Protein AF-A0A7U9NH15-F1 (afdb_monomer_lite)

pLDDT: mean 87.03, std 14.09, range [39.72, 98.56]

Structure (mmCIF, N/CA/C/O backbone):
data_AF-A0A7U9NH15-F1
#
_entry.id   AF-A0A7U9NH15-F1
#
loop_
_atom_site.group_PDB
_atom_site.id
_atom_site.type_symbol
_atom_site.label_atom_id
_atom_site.label_alt_id
_atom_site.label_comp_id
_atom_site.label_asym_id
_atom_site.label_entity_id
_atom_site.label_seq_id
_atom_site.pdbx_PDB_ins_code
_atom_site.Cartn_x
_atom_site.Cartn_y
_atom_site.Cartn_z
_atom_site.occupancy
_atom_site.B_iso_or_equiv
_atom_site.auth_seq_id
_atom_site.auth_comp_id
_atom_site.auth_asym_id
_atom_site.auth_atom_id
_atom_site.pdbx_PDB_model_num
ATOM 1 N N . MET A 1 1 ? 59.921 -6.803 -26.413 1.00 39.72 1 MET A N 1
ATOM 2 C CA . MET A 1 1 ? 59.061 -5.714 -26.918 1.00 39.72 1 MET A CA 1
ATOM 3 C C . MET A 1 1 ? 57.681 -6.297 -27.132 1.00 39.72 1 MET A C 1
ATOM 5 O O . MET A 1 1 ? 57.598 -7.442 -27.558 1.00 39.72 1 MET A O 1
ATOM 9 N N . ALA A 1 2 ? 56.656 -5.586 -26.664 1.00 44.22 2 ALA A N 1
ATOM 10 C CA . ALA A 1 2 ? 55.280 -6.059 -26.570 1.00 44.22 2 ALA A CA 1
ATOM 11 C C . ALA A 1 2 ? 54.746 -6.534 -27.927 1.00 44.22 2 ALA A C 1
ATOM 13 O O . ALA A 1 2 ? 55.139 -5.996 -28.958 1.00 44.22 2 ALA A O 1
ATOM 14 N N . ALA A 1 3 ? 53.903 -7.566 -27.871 1.00 47.03 3 ALA A N 1
ATOM 15 C CA . ALA A 1 3 ? 53.292 -8.262 -28.992 1.00 47.03 3 ALA A CA 1
ATOM 16 C C . ALA A 1 3 ? 52.950 -7.326 -30.158 1.00 47.03 3 ALA A C 1
ATOM 18 O O . ALA A 1 3 ? 52.175 -6.387 -29.982 1.00 47.03 3 ALA A O 1
ATOM 19 N N . GLU A 1 4 ? 53.489 -7.627 -31.342 1.00 51.91 4 GLU A N 1
ATOM 20 C CA . GLU A 1 4 ? 52.874 -7.230 -32.606 1.00 51.91 4 GLU A CA 1
ATOM 21 C C . GLU A 1 4 ? 51.426 -7.724 -32.549 1.00 51.91 4 GLU A C 1
ATOM 23 O O . GLU A 1 4 ? 51.145 -8.918 -32.687 1.00 51.91 4 GLU A O 1
ATOM 28 N N . GLY A 1 5 ? 50.513 -6.818 -32.200 1.00 57.19 5 GLY A N 1
ATOM 29 C CA . GLY A 1 5 ? 49.090 -7.092 -32.175 1.00 57.19 5 GLY A CA 1
ATOM 30 C C . GLY A 1 5 ? 48.718 -7.553 -33.570 1.00 57.19 5 GLY A C 1
ATOM 31 O O . GLY A 1 5 ? 48.840 -6.787 -34.515 1.00 57.19 5 GLY A O 1
ATOM 32 N N . SER A 1 6 ? 48.366 -8.834 -33.688 1.00 64.25 6 SER A N 1
ATOM 33 C CA . SER A 1 6 ? 47.909 -9.494 -34.909 1.00 64.25 6 SER A CA 1
ATOM 34 C C . SER A 1 6 ? 47.223 -8.496 -35.847 1.00 64.25 6 SER A C 1
ATOM 36 O O . SER A 1 6 ? 46.244 -7.880 -35.441 1.00 64.25 6 SER A O 1
ATOM 38 N N . SER A 1 7 ? 47.707 -8.345 -37.084 1.00 69.62 7 SER A N 1
ATOM 39 C CA . SER A 1 7 ? 47.125 -7.474 -38.128 1.00 69.62 7 SER A CA 1
ATOM 40 C C . SER A 1 7 ? 45.588 -7.576 -38.234 1.00 69.62 7 SER A C 1
ATOM 42 O O . SER A 1 7 ? 44.908 -6.634 -38.639 1.00 69.62 7 SER A O 1
ATOM 44 N N . TYR A 1 8 ? 45.021 -8.713 -37.820 1.00 71.19 8 TYR A N 1
ATOM 45 C CA . TYR A 1 8 ? 43.585 -8.945 -37.708 1.00 71.19 8 TYR A CA 1
ATOM 46 C C . TYR A 1 8 ? 42.894 -8.122 -36.610 1.00 71.19 8 TYR A C 1
ATOM 48 O O . TYR A 1 8 ? 41.773 -7.668 -36.815 1.00 71.19 8 TYR A O 1
ATOM 56 N N . ILE A 1 9 ? 43.540 -7.926 -35.459 1.00 70.75 9 ILE A N 1
ATOM 57 C CA . ILE A 1 9 ? 43.046 -7.086 -34.360 1.00 70.75 9 ILE A CA 1
ATOM 58 C C . ILE A 1 9 ? 43.033 -5.619 -34.797 1.00 70.75 9 ILE A C 1
ATOM 60 O O . ILE A 1 9 ? 42.030 -4.942 -34.601 1.00 70.75 9 ILE A O 1
ATOM 64 N N . GLU A 1 10 ? 44.095 -5.144 -35.450 1.00 75.62 10 GLU A N 1
ATOM 65 C CA . GLU A 1 10 ? 44.176 -3.766 -35.955 1.00 75.62 10 GLU A CA 1
ATOM 66 C C . GLU A 1 10 ? 43.089 -3.480 -37.004 1.00 75.62 10 GLU A C 1
ATOM 68 O O . GLU A 1 10 ? 42.307 -2.544 -36.844 1.00 75.62 10 GLU A O 1
ATOM 73 N N . ARG A 1 11 ? 42.915 -4.373 -37.990 1.00 77.94 11 ARG A N 1
ATOM 74 C CA . ARG A 1 11 ? 41.817 -4.289 -38.971 1.00 77.94 11 ARG A CA 1
ATOM 75 C C . ARG A 1 11 ? 40.425 -4.340 -38.340 1.00 77.94 11 ARG A C 1
ATOM 77 O O . ARG A 1 11 ? 39.497 -3.714 -38.849 1.00 77.94 11 ARG A O 1
ATOM 84 N N . ALA A 1 12 ? 40.251 -5.090 -37.250 1.00 75.12 12 ALA A N 1
ATOM 85 C CA . ALA A 1 12 ? 38.986 -5.121 -36.523 1.00 75.12 12 ALA A CA 1
ATOM 86 C C . ALA A 1 12 ? 38.693 -3.774 -35.842 1.00 75.12 12 ALA A C 1
ATOM 88 O O . ALA A 1 12 ? 37.553 -3.312 -35.889 1.00 75.12 12 ALA A O 1
ATOM 89 N N . TYR A 1 13 ? 39.709 -3.121 -35.268 1.00 71.44 13 TYR A N 1
ATOM 90 C CA . TYR A 1 13 ? 39.580 -1.785 -34.681 1.00 71.44 13 TYR A CA 1
ATOM 91 C C . TYR A 1 13 ? 39.315 -0.702 -35.734 1.00 71.44 13 TYR A C 1
ATOM 93 O O . TYR A 1 13 ? 38.423 0.120 -35.530 1.00 71.44 13 TYR A O 1
ATOM 101 N N . GLU A 1 14 ? 40.010 -0.717 -36.874 1.00 77.12 14 GLU A N 1
ATOM 102 C CA . GLU A 1 14 ? 39.742 0.210 -37.986 1.00 77.12 14 GLU A CA 1
ATOM 103 C C . GLU A 1 14 ? 38.308 0.057 -38.496 1.00 77.12 14 GLU A C 1
ATOM 105 O O . GLU A 1 14 ? 37.576 1.039 -38.615 1.00 77.12 14 GLU A O 1
ATOM 110 N N . ARG A 1 15 ? 37.853 -1.185 -38.695 1.00 75.00 15 ARG A N 1
ATOM 111 C CA . ARG A 1 15 ? 36.492 -1.450 -39.160 1.00 75.00 15 ARG A CA 1
ATOM 112 C C . ARG A 1 15 ? 35.427 -1.039 -38.144 1.00 75.00 15 ARG A C 1
ATOM 114 O O . ARG A 1 15 ? 34.381 -0.527 -38.533 1.00 75.00 15 ARG A O 1
ATOM 121 N N . LEU A 1 16 ? 35.682 -1.242 -36.851 1.00 69.25 16 LEU A N 1
ATOM 122 C CA . LEU A 1 16 ? 34.826 -0.737 -35.774 1.00 69.25 16 LEU A CA 1
ATOM 123 C C . LEU A 1 16 ? 34.766 0.793 -35.769 1.00 69.25 16 LEU A C 1
ATOM 125 O O . LEU A 1 16 ? 33.691 1.348 -35.568 1.00 69.25 16 LEU A O 1
ATOM 129 N N . THR A 1 17 ? 35.896 1.454 -36.026 1.00 68.69 17 THR A N 1
ATOM 130 C CA . THR A 1 17 ? 36.000 2.918 -36.104 1.00 68.69 17 THR A CA 1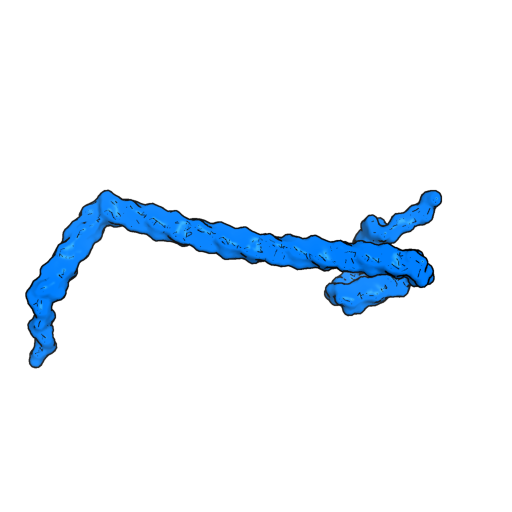
ATOM 131 C C . THR A 1 17 ? 35.245 3.469 -37.315 1.00 68.69 17 THR A C 1
ATOM 133 O O . THR A 1 17 ? 34.559 4.476 -37.199 1.00 68.69 17 THR A O 1
ATOM 136 N N . GLU A 1 18 ? 35.287 2.788 -38.463 1.00 70.75 18 GLU A N 1
ATOM 137 C CA . GLU A 1 18 ? 34.480 3.146 -39.639 1.00 70.75 18 GLU A CA 1
ATOM 138 C C . GLU A 1 18 ? 32.975 2.964 -39.393 1.00 70.75 18 GLU A C 1
ATOM 140 O O . GLU A 1 18 ? 32.177 3.821 -39.763 1.00 70.75 18 GLU A O 1
ATOM 145 N N . ILE A 1 19 ? 32.573 1.861 -38.750 1.00 66.06 19 ILE A N 1
ATOM 146 C CA . ILE A 1 19 ? 31.162 1.579 -38.440 1.00 66.06 19 ILE A CA 1
ATOM 147 C C . ILE A 1 19 ? 30.621 2.552 -37.381 1.00 66.06 19 ILE A C 1
ATOM 149 O O . ILE A 1 19 ? 29.451 2.924 -37.441 1.00 66.06 19 ILE A O 1
ATOM 153 N N . SER A 1 20 ? 31.446 2.981 -36.419 1.00 60.22 20 SER A N 1
ATOM 154 C CA . SER A 1 20 ? 31.060 3.979 -35.412 1.00 60.22 20 SER A CA 1
ATOM 155 C C . SER A 1 20 ? 31.096 5.423 -35.934 1.00 60.22 20 SER A C 1
ATOM 157 O O . SER A 1 20 ? 30.421 6.289 -35.367 1.00 60.22 20 SER A O 1
ATOM 159 N N . ALA A 1 21 ? 31.853 5.679 -37.007 1.00 64.56 21 ALA A N 1
ATOM 160 C CA . ALA A 1 21 ? 31.888 6.951 -37.728 1.00 64.56 21 ALA A CA 1
ATOM 161 C C . ALA A 1 21 ? 30.703 7.138 -38.697 1.00 64.56 21 ALA A C 1
ATOM 163 O O . ALA A 1 21 ? 30.465 8.258 -39.144 1.00 64.56 21 ALA A O 1
ATOM 164 N N . ASP A 1 22 ? 29.939 6.082 -39.002 1.00 76.00 22 ASP A N 1
ATOM 165 C CA . ASP A 1 22 ? 28.655 6.197 -39.699 1.00 76.00 22 ASP A CA 1
ATOM 166 C C . ASP A 1 22 ? 27.588 6.715 -38.720 1.00 76.00 22 ASP A C 1
ATOM 168 O O . ASP A 1 22 ? 27.000 5.967 -37.930 1.00 76.00 22 ASP A O 1
ATOM 172 N N . ASP A 1 23 ? 27.360 8.030 -38.758 1.00 77.69 23 ASP A N 1
ATOM 173 C CA . ASP A 1 23 ? 26.430 8.747 -37.882 1.00 77.69 23 ASP A CA 1
ATOM 174 C C . ASP A 1 23 ? 25.036 8.097 -37.825 1.00 77.69 23 ASP A C 1
ATOM 176 O O . ASP A 1 23 ? 24.401 8.114 -36.769 1.00 77.69 23 ASP A O 1
ATOM 180 N N . SER A 1 24 ? 24.581 7.459 -38.912 1.00 83.25 24 SER A N 1
ATOM 181 C CA . SER A 1 24 ? 23.287 6.762 -38.950 1.00 83.25 24 SER A CA 1
ATOM 182 C C . SER A 1 24 ? 23.276 5.532 -38.040 1.00 83.25 24 SER A C 1
ATOM 184 O O . SER A 1 24 ? 22.335 5.328 -37.272 1.00 83.25 24 SER A O 1
ATOM 186 N N . LYS A 1 25 ? 24.347 4.728 -38.068 1.00 81.75 25 LYS A N 1
ATOM 187 C CA . LYS A 1 25 ? 24.489 3.536 -37.219 1.00 81.75 25 LYS A CA 1
ATOM 188 C C . LYS A 1 25 ? 24.679 3.896 -35.753 1.00 81.75 25 LYS A C 1
ATOM 190 O O . LYS A 1 25 ? 24.121 3.217 -34.888 1.00 81.75 25 LYS A O 1
ATOM 195 N N . ARG A 1 26 ? 25.408 4.979 -35.466 1.00 83.69 26 ARG A N 1
ATOM 196 C CA . ARG A 1 26 ? 25.531 5.511 -34.102 1.00 83.69 26 ARG A CA 1
ATOM 197 C C . ARG A 1 26 ? 24.173 5.952 -33.556 1.00 83.69 26 ARG A C 1
ATOM 199 O O . ARG A 1 26 ? 23.816 5.557 -32.449 1.00 83.69 26 ARG A O 1
ATOM 206 N N . LEU A 1 27 ? 23.390 6.688 -34.347 1.00 88.19 27 LEU A N 1
ATOM 207 C CA . LEU A 1 27 ? 22.059 7.145 -33.943 1.00 88.19 27 LEU A CA 1
ATOM 208 C C . LEU A 1 27 ? 21.096 5.971 -33.687 1.00 88.19 27 LEU A C 1
ATOM 210 O O . LEU A 1 27 ? 20.376 5.968 -32.691 1.00 88.19 27 LEU A O 1
ATOM 214 N N . GLU A 1 28 ? 21.106 4.950 -34.554 1.00 89.00 28 GLU A N 1
ATOM 215 C CA . GLU A 1 28 ? 20.328 3.715 -34.365 1.00 89.00 28 GLU A CA 1
ATOM 216 C C . GLU A 1 28 ? 20.707 2.998 -33.060 1.00 89.00 28 GLU A C 1
ATOM 218 O O . GLU A 1 28 ? 19.832 2.556 -32.310 1.00 89.00 28 GLU A O 1
ATOM 223 N N . TYR A 1 29 ? 22.009 2.896 -32.773 1.00 88.00 29 TYR A N 1
ATOM 224 C CA . TYR A 1 29 ? 22.513 2.291 -31.543 1.00 88.00 29 TYR A CA 1
ATOM 225 C C . TYR A 1 29 ? 22.073 3.075 -30.301 1.00 88.00 29 TYR A C 1
ATOM 227 O O . TYR A 1 29 ? 21.543 2.488 -29.359 1.00 88.00 29 TYR A O 1
ATOM 235 N N . GLU A 1 30 ? 22.224 4.399 -30.307 1.00 89.81 30 GLU A N 1
ATOM 236 C CA . GLU A 1 30 ? 21.809 5.265 -29.199 1.00 89.81 30 GLU A CA 1
ATOM 237 C C . GLU A 1 30 ? 20.298 5.204 -28.954 1.00 89.81 30 GLU A C 1
ATOM 239 O O . GLU A 1 30 ? 19.860 5.088 -27.807 1.00 89.81 30 GLU A O 1
ATOM 244 N N . ALA A 1 31 ? 19.491 5.218 -30.019 1.00 94.31 31 ALA A N 1
ATOM 245 C CA . ALA A 1 31 ? 18.042 5.082 -29.922 1.00 94.31 31 ALA A CA 1
ATOM 246 C C . ALA A 1 31 ? 17.639 3.726 -29.324 1.00 94.31 31 ALA A C 1
ATOM 248 O O . ALA A 1 31 ? 16.746 3.661 -28.476 1.00 94.31 31 ALA A O 1
ATOM 249 N N . ARG A 1 32 ? 18.326 2.646 -29.717 1.00 94.38 32 ARG A N 1
ATOM 250 C CA . ARG A 1 32 ? 18.111 1.309 -29.156 1.00 94.38 32 ARG A CA 1
ATOM 251 C C . ARG A 1 32 ? 18.484 1.251 -27.678 1.00 94.38 32 ARG A C 1
ATOM 253 O O . ARG A 1 32 ? 17.689 0.764 -26.878 1.00 94.38 32 ARG A O 1
ATOM 260 N N . GLU A 1 33 ? 19.655 1.755 -27.309 1.00 94.75 33 GLU A N 1
ATOM 261 C CA . GLU A 1 33 ? 20.107 1.795 -25.915 1.00 94.75 33 GLU A CA 1
ATOM 262 C C . GLU A 1 33 ? 19.153 2.617 -25.049 1.00 94.75 33 GLU A C 1
ATOM 264 O O . GLU A 1 33 ? 18.784 2.198 -23.950 1.00 94.75 33 GLU A O 1
ATOM 269 N N . LYS A 1 34 ? 18.682 3.756 -25.565 1.00 96.44 34 LYS A N 1
ATOM 270 C CA . LYS A 1 34 ? 17.652 4.560 -24.910 1.00 96.44 34 LYS A CA 1
ATOM 271 C C . LYS A 1 34 ? 16.366 3.758 -24.713 1.00 96.44 34 LYS A C 1
ATOM 273 O O . LYS A 1 34 ? 15.843 3.736 -23.605 1.00 96.44 34 LYS A O 1
ATOM 278 N N . ALA A 1 35 ? 15.885 3.060 -25.741 1.00 96.19 35 ALA A N 1
ATOM 279 C CA . ALA A 1 35 ? 14.677 2.244 -25.640 1.00 96.19 35 ALA A CA 1
ATOM 280 C C . ALA A 1 35 ? 14.818 1.112 -24.606 1.00 96.19 35 ALA A C 1
ATOM 282 O O . ALA A 1 35 ? 13.889 0.865 -23.837 1.00 96.19 35 ALA A O 1
ATOM 283 N N . ILE A 1 36 ? 15.982 0.456 -24.538 1.00 95.94 36 ILE A N 1
ATOM 284 C CA . ILE A 1 36 ? 16.264 -0.589 -23.541 1.00 95.94 36 ILE A CA 1
ATOM 285 C C . ILE A 1 36 ? 16.262 -0.000 -22.127 1.00 95.94 36 ILE A C 1
ATOM 287 O O . ILE A 1 36 ? 15.667 -0.588 -21.219 1.00 95.94 36 ILE A O 1
ATOM 291 N N . ARG A 1 37 ? 16.892 1.163 -21.927 1.00 96.69 37 ARG A N 1
ATOM 292 C CA . ARG A 1 37 ? 16.904 1.857 -20.630 1.00 96.69 37 ARG A CA 1
ATOM 293 C C . ARG A 1 37 ? 15.502 2.267 -20.201 1.00 96.69 37 ARG A C 1
ATOM 295 O O . ARG A 1 37 ? 15.114 1.954 -19.080 1.00 96.69 37 ARG A O 1
ATOM 302 N N . ASP A 1 38 ? 14.742 2.893 -21.096 1.00 98.00 38 ASP A N 1
ATOM 303 C CA . ASP A 1 38 ? 13.372 3.336 -20.829 1.00 98.00 38 ASP A CA 1
ATOM 304 C C . ASP A 1 38 ? 12.476 2.136 -20.482 1.00 98.00 38 ASP A C 1
ATOM 306 O O . ASP A 1 38 ? 11.758 2.161 -19.484 1.00 98.00 38 ASP A O 1
ATOM 310 N N . HIS A 1 39 ? 12.567 1.041 -21.246 1.00 97.62 39 HIS A N 1
ATOM 311 C CA . HIS A 1 39 ? 11.827 -0.189 -20.965 1.00 97.62 39 HIS A CA 1
ATOM 312 C C . HIS A 1 39 ? 12.188 -0.785 -19.599 1.00 97.62 39 HIS A C 1
ATOM 314 O O . HIS A 1 39 ? 11.303 -1.105 -18.807 1.00 97.62 39 HIS A O 1
ATOM 320 N N . THR A 1 40 ? 13.485 -0.899 -19.307 1.00 97.25 40 THR A N 1
ATOM 321 C CA . THR A 1 40 ? 13.979 -1.448 -18.037 1.00 97.25 40 THR A CA 1
ATOM 322 C C . THR A 1 40 ? 13.507 -0.601 -16.860 1.00 97.25 40 THR A C 1
ATOM 324 O O . THR A 1 40 ? 13.041 -1.133 -15.852 1.00 97.25 40 THR A O 1
ATOM 327 N N . TYR A 1 41 ? 13.580 0.724 -17.000 1.00 97.88 41 TYR A N 1
ATOM 328 C CA . TYR A 1 41 ? 13.078 1.659 -16.006 1.00 97.88 41 TYR A CA 1
ATOM 329 C C . TYR A 1 41 ? 11.577 1.477 -15.773 1.00 97.88 41 TYR A C 1
ATOM 331 O O . TYR A 1 41 ? 11.166 1.295 -14.630 1.00 97.88 41 TYR A O 1
ATOM 339 N N . LEU A 1 42 ? 10.766 1.459 -16.836 1.00 98.38 42 LEU A N 1
ATOM 340 C CA . LEU A 1 42 ? 9.316 1.291 -16.729 1.00 98.38 42 LEU A CA 1
ATOM 341 C C . LEU A 1 42 ? 8.932 -0.044 -16.085 1.00 98.38 42 LEU A C 1
ATOM 343 O O . LEU A 1 42 ? 8.033 -0.071 -15.249 1.00 98.38 42 LEU A O 1
ATOM 347 N N . MET A 1 43 ? 9.610 -1.143 -16.428 1.00 98.06 43 MET A N 1
ATOM 348 C CA . MET A 1 43 ? 9.347 -2.447 -15.809 1.00 98.06 43 MET A CA 1
ATOM 349 C C . MET A 1 43 ? 9.672 -2.460 -14.322 1.00 98.06 43 MET A C 1
ATOM 351 O O . MET A 1 43 ? 8.838 -2.888 -13.525 1.00 98.06 43 MET A O 1
ATOM 355 N N . ASN A 1 44 ? 10.829 -1.927 -13.934 1.00 97.94 44 ASN A N 1
ATOM 356 C CA . ASN A 1 44 ? 11.209 -1.858 -12.527 1.00 97.94 44 ASN A CA 1
ATOM 357 C C . ASN A 1 44 ? 10.286 -0.927 -11.736 1.00 97.94 44 ASN A C 1
ATOM 359 O O . ASN A 1 44 ? 9.826 -1.294 -10.656 1.00 97.94 44 ASN A O 1
ATOM 363 N N . TYR A 1 45 ? 9.980 0.248 -12.287 1.00 98.12 45 TYR A N 1
ATOM 364 C CA . TYR A 1 45 ? 9.086 1.218 -11.667 1.00 98.12 45 TYR A CA 1
ATOM 365 C C . TYR A 1 45 ? 7.684 0.637 -11.462 1.00 98.12 45 TYR A C 1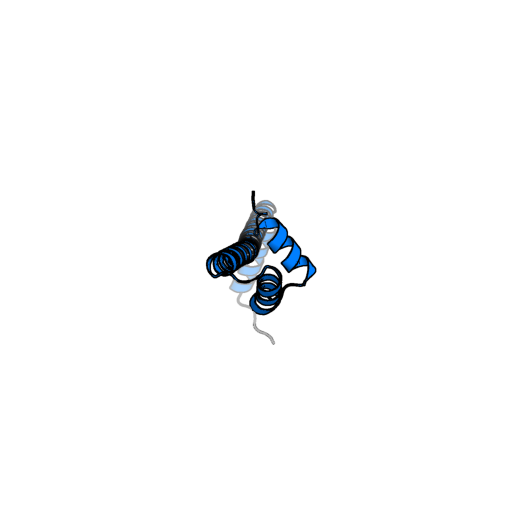
ATOM 367 O O . TYR A 1 45 ? 7.156 0.686 -10.355 1.00 98.12 45 TYR A O 1
ATOM 375 N N . ASN A 1 46 ? 7.100 0.031 -12.499 1.00 98.44 46 ASN A N 1
ATOM 376 C CA . ASN A 1 46 ? 5.760 -0.547 -12.414 1.00 98.44 46 ASN A CA 1
ATOM 377 C C . ASN A 1 46 ? 5.704 -1.730 -11.444 1.00 98.44 46 ASN A C 1
ATOM 379 O O . ASN A 1 46 ? 4.736 -1.847 -10.698 1.00 98.44 46 ASN A O 1
ATOM 383 N N . LEU A 1 47 ? 6.737 -2.579 -11.411 1.00 98.25 47 LEU A N 1
ATOM 384 C CA . LEU A 1 47 ? 6.815 -3.671 -10.442 1.00 98.25 47 LEU A CA 1
ATOM 385 C C . LEU A 1 47 ? 6.873 -3.136 -9.006 1.00 98.25 47 LEU A C 1
ATOM 387 O O . LEU A 1 47 ? 6.111 -3.587 -8.157 1.00 98.25 47 LEU A O 1
ATOM 391 N N . GLN A 1 48 ? 7.749 -2.165 -8.731 1.00 98.19 48 GLN A N 1
ATOM 392 C CA . GLN A 1 48 ? 7.865 -1.568 -7.398 1.00 98.19 48 GLN A CA 1
ATOM 393 C C . GLN A 1 48 ? 6.569 -0.883 -6.973 1.00 98.19 48 GLN A C 1
ATOM 395 O O . GLN A 1 48 ? 6.095 -1.111 -5.862 1.00 98.19 48 GLN A O 1
ATOM 400 N N . LYS A 1 49 ? 5.969 -0.102 -7.874 1.00 98.19 49 LYS A N 1
ATOM 401 C CA . LYS A 1 49 ? 4.696 0.568 -7.630 1.00 98.19 49 LYS A CA 1
ATOM 402 C C . LYS A 1 49 ? 3.577 -0.435 -7.352 1.00 98.19 49 LYS A C 1
ATOM 404 O O . LYS A 1 49 ? 2.874 -0.283 -6.362 1.00 98.19 49 LYS A O 1
ATOM 409 N N . GLY A 1 50 ? 3.468 -1.495 -8.153 1.00 98.56 50 GLY A N 1
ATOM 410 C CA . GLY A 1 50 ? 2.474 -2.549 -7.945 1.00 98.56 50 GLY A CA 1
ATOM 411 C C . GLY A 1 50 ? 2.664 -3.304 -6.626 1.00 98.56 50 GLY A C 1
ATOM 412 O O . GLY A 1 50 ? 1.686 -3.622 -5.956 1.00 98.56 50 GLY A O 1
ATOM 413 N N . LEU A 1 51 ? 3.909 -3.552 -6.204 1.00 98.38 51 LEU A N 1
ATOM 414 C CA . LEU A 1 51 ? 4.193 -4.143 -4.891 1.00 98.38 51 LEU A CA 1
ATOM 415 C C . LEU A 1 51 ? 3.819 -3.199 -3.741 1.00 98.38 51 LEU A C 1
ATOM 417 O O . LEU A 1 51 ? 3.283 -3.651 -2.728 1.00 98.38 51 LEU A O 1
ATOM 421 N N . GLU A 1 52 ? 4.088 -1.900 -3.878 1.00 98.06 52 GLU A N 1
ATOM 422 C CA . GLU A 1 52 ? 3.722 -0.905 -2.870 1.00 98.06 52 GLU A CA 1
ATOM 423 C C . GLU A 1 52 ? 2.200 -0.761 -2.744 1.00 98.06 52 GLU A C 1
ATOM 425 O O . GLU A 1 52 ? 1.672 -0.812 -1.630 1.00 98.06 52 GLU A O 1
ATOM 430 N N . GLU A 1 53 ? 1.501 -0.625 -3.873 1.00 98.00 53 GLU A N 1
ATOM 431 C CA . GLU A 1 53 ? 0.039 -0.554 -3.941 1.00 98.00 53 GLU A CA 1
ATOM 432 C C . GLU A 1 53 ? -0.590 -1.838 -3.392 1.00 98.00 53 GLU A C 1
ATOM 434 O O . GLU A 1 53 ? -1.417 -1.768 -2.486 1.00 98.00 53 GLU A O 1
ATOM 439 N N . GLY A 1 54 ? -0.115 -3.013 -3.814 1.00 98.31 54 GLY A N 1
ATOM 440 C CA . GLY A 1 54 ? -0.605 -4.296 -3.308 1.00 98.31 54 GLY A CA 1
ATOM 441 C C . GLY A 1 54 ? -0.389 -4.477 -1.803 1.00 98.31 54 GLY A C 1
ATOM 442 O O . GLY A 1 54 ? -1.258 -5.009 -1.112 1.00 98.31 54 GLY A O 1
ATOM 443 N N . ARG A 1 55 ? 0.732 -3.990 -1.251 1.00 96.94 55 ARG A N 1
ATOM 444 C CA . ARG A 1 55 ? 0.964 -4.001 0.203 1.00 96.94 55 ARG A CA 1
ATOM 445 C C . ARG A 1 55 ? -0.011 -3.079 0.935 1.00 96.94 55 ARG A C 1
ATOM 447 O O . ARG A 1 55 ? -0.526 -3.472 1.980 1.00 96.94 55 ARG A O 1
ATOM 454 N N . LYS A 1 56 ? -0.261 -1.876 0.404 1.00 96.19 56 LYS A N 1
ATOM 455 C CA . LYS A 1 56 ? -1.228 -0.918 0.965 1.00 96.19 56 LYS A CA 1
ATOM 456 C C . LYS A 1 56 ? -2.647 -1.490 0.941 1.00 96.19 56 LYS A C 1
ATOM 458 O O . LYS A 1 56 ? -3.301 -1.515 1.979 1.00 96.19 56 LYS A O 1
ATOM 463 N N . GLU A 1 57 ? -3.080 -2.032 -0.195 1.00 97.25 57 GLU A N 1
ATOM 464 C CA . GLU A 1 57 ? -4.393 -2.671 -0.332 1.00 97.25 57 GLU A CA 1
ATOM 465 C C . GLU A 1 57 ?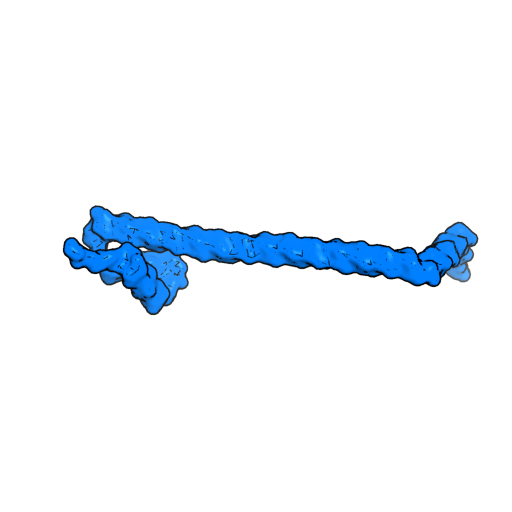 -4.544 -3.884 0.594 1.00 97.25 57 GLU A C 1
ATOM 467 O O . GLU A 1 57 ? -5.556 -4.014 1.280 1.00 97.25 57 GLU A O 1
ATOM 472 N N . GLY A 1 58 ? -3.534 -4.757 0.668 1.00 97.69 58 GLY A N 1
ATOM 473 C CA . GLY A 1 58 ? -3.559 -5.923 1.554 1.00 97.69 58 GLY A CA 1
ATOM 474 C C . GLY A 1 58 ? -3.625 -5.542 3.035 1.00 97.69 58 GLY A C 1
ATOM 475 O O . GLY A 1 58 ? -4.368 -6.156 3.802 1.00 97.69 58 GLY A O 1
ATOM 476 N N . MET A 1 59 ? -2.898 -4.495 3.435 1.00 96.06 59 MET A N 1
ATOM 477 C CA . MET A 1 59 ? -2.958 -3.942 4.788 1.00 96.06 59 MET A CA 1
ATOM 478 C C . MET A 1 59 ? -4.355 -3.401 5.107 1.00 96.06 59 MET A C 1
ATOM 480 O O . MET A 1 59 ? -4.929 -3.764 6.132 1.00 96.06 59 MET A O 1
ATOM 484 N N . GLU A 1 60 ? -4.938 -2.604 4.211 1.00 96.06 60 GLU A N 1
ATOM 485 C CA . GLU A 1 60 ? -6.286 -2.060 4.382 1.00 96.06 60 GLU A CA 1
ATOM 486 C C . GLU A 1 60 ? -7.356 -3.163 4.447 1.00 96.06 60 GLU A C 1
ATOM 488 O O . GLU A 1 60 ? -8.240 -3.129 5.307 1.00 96.06 60 GLU A O 1
ATOM 493 N N . GLN A 1 61 ? -7.262 -4.183 3.588 1.00 97.00 61 GLN A N 1
ATOM 494 C CA . GLN A 1 61 ? -8.150 -5.347 3.629 1.00 97.00 61 GLN A CA 1
ATOM 495 C C . GLN A 1 61 ? -8.035 -6.105 4.959 1.00 97.00 61 GLN A C 1
ATOM 497 O O . GLN A 1 61 ? -9.058 -6.473 5.542 1.00 97.00 61 GLN A O 1
ATOM 502 N N . GLY A 1 62 ? -6.812 -6.302 5.462 1.00 96.88 62 GLY A N 1
ATOM 503 C CA . GLY A 1 62 ? -6.559 -6.939 6.754 1.00 96.88 62 GLY A CA 1
ATOM 504 C C . GLY A 1 62 ? -7.143 -6.146 7.924 1.00 96.88 62 GLY A C 1
ATOM 505 O O . GLY A 1 62 ? -7.815 -6.721 8.781 1.00 96.88 62 GLY A O 1
ATOM 506 N N . ILE A 1 63 ? -6.956 -4.825 7.930 1.00 96.19 63 ILE A N 1
ATOM 507 C CA . ILE A 1 63 ? -7.528 -3.921 8.936 1.00 96.19 63 ILE A CA 1
ATOM 508 C C . ILE A 1 63 ? -9.054 -4.000 8.922 1.00 96.19 63 ILE A C 1
ATOM 510 O O . ILE A 1 63 ? -9.675 -4.227 9.961 1.00 96.19 63 ILE A O 1
ATOM 514 N N . LYS A 1 64 ? -9.671 -3.892 7.741 1.00 95.50 64 LYS A N 1
ATOM 515 C CA . LYS A 1 64 ? -11.126 -3.990 7.585 1.00 95.50 64 LYS A CA 1
ATOM 516 C C . LYS A 1 64 ? -11.666 -5.335 8.076 1.00 95.50 64 LYS A C 1
ATOM 518 O O . LYS A 1 64 ? -12.711 -5.376 8.727 1.00 95.50 64 LYS A O 1
ATOM 523 N N . ALA A 1 65 ? -10.967 -6.431 7.779 1.00 95.38 65 ALA A N 1
ATOM 524 C CA . ALA A 1 65 ? -11.333 -7.761 8.251 1.00 95.38 65 ALA A CA 1
ATOM 525 C C . ALA A 1 65 ? -11.238 -7.872 9.781 1.00 95.38 65 ALA A C 1
ATOM 527 O O . ALA A 1 65 ? -12.166 -8.392 10.401 1.00 95.38 65 ALA A O 1
ATOM 528 N N . LEU A 1 66 ? -10.173 -7.338 10.393 1.00 95.12 66 LEU A N 1
ATOM 529 C CA . LEU A 1 66 ? -10.018 -7.321 11.849 1.00 95.12 66 LEU A CA 1
ATOM 530 C C . LEU A 1 66 ? -11.120 -6.497 12.520 1.00 95.12 66 LEU A C 1
ATOM 532 O O . LEU A 1 66 ? -11.736 -6.970 13.468 1.00 95.12 66 LEU A O 1
ATOM 536 N N . VAL A 1 67 ? -11.401 -5.296 12.008 1.00 93.94 67 VAL A N 1
ATOM 537 C CA . VAL A 1 67 ? -12.473 -4.427 12.515 1.00 93.94 67 VAL A CA 1
ATOM 538 C C . VAL A 1 67 ? -13.821 -5.147 12.470 1.00 93.94 67 VAL A C 1
ATOM 540 O O . VAL A 1 67 ? -14.541 -5.184 13.468 1.00 93.94 67 VAL A O 1
ATOM 543 N N . LYS A 1 68 ? -14.141 -5.783 11.337 1.00 93.00 68 LYS A N 1
ATOM 544 C CA . LYS A 1 68 ? -15.366 -6.571 11.184 1.00 93.00 68 LYS A CA 1
ATOM 545 C C . LYS A 1 68 ? -15.430 -7.727 12.189 1.00 93.00 68 LYS A C 1
ATOM 547 O O . LYS A 1 68 ? -16.455 -7.894 12.841 1.00 93.00 68 LYS A O 1
ATOM 552 N N . PHE A 1 69 ? -14.342 -8.482 12.341 1.00 93.62 69 PHE A N 1
ATOM 553 C CA . PHE A 1 69 ? -14.248 -9.582 13.301 1.00 93.62 69 PHE A CA 1
ATOM 554 C C . PHE A 1 69 ? -14.453 -9.093 14.742 1.00 93.62 69 PHE A C 1
ATOM 556 O O . PHE A 1 69 ? -15.291 -9.620 15.464 1.00 93.62 69 PHE A O 1
ATOM 563 N N . CYS A 1 70 ? -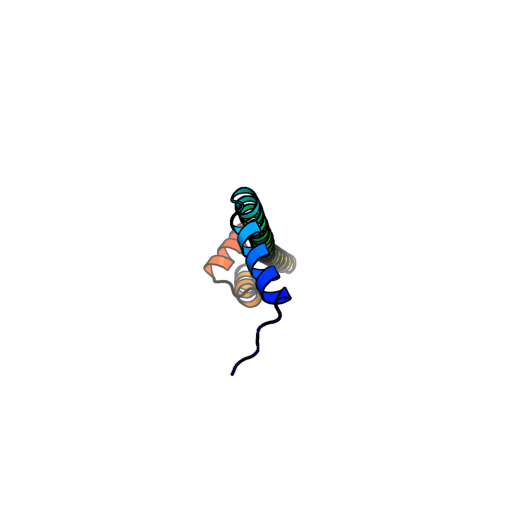13.750 -8.040 15.157 1.00 92.31 70 CYS A N 1
ATOM 564 C CA . CYS A 1 70 ? -13.899 -7.461 16.489 1.00 92.31 70 CYS A CA 1
ATOM 565 C C . CYS A 1 70 ? -15.341 -7.025 16.773 1.00 92.31 70 CYS A C 1
ATOM 567 O O . CYS A 1 70 ? -15.844 -7.263 17.868 1.00 92.31 70 CYS A O 1
ATOM 569 N N . ARG A 1 71 ? -16.033 -6.466 15.776 1.00 87.50 71 ARG A N 1
ATOM 570 C CA . ARG A 1 71 ? -17.448 -6.108 15.899 1.00 87.50 71 ARG A CA 1
ATOM 571 C C . ARG A 1 71 ? -18.359 -7.332 16.036 1.00 87.50 71 ARG A C 1
ATOM 573 O O . ARG A 1 71 ? -19.245 -7.331 16.883 1.00 87.50 71 ARG A O 1
ATOM 580 N N . GLU A 1 72 ? -18.151 -8.367 15.223 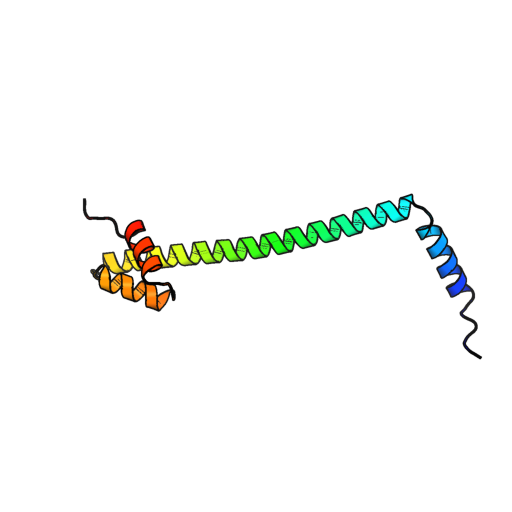1.00 90.81 72 GLU A N 1
ATOM 581 C CA . GLU A 1 72 ? -18.951 -9.603 15.265 1.00 90.81 72 GLU A CA 1
ATOM 582 C C . GLU A 1 72 ? -18.813 -10.349 16.599 1.00 90.81 72 GLU A C 1
ATOM 584 O O . GLU A 1 72 ? -19.779 -10.938 17.079 1.00 90.81 72 GLU A O 1
ATOM 589 N N . TYR A 1 73 ? -17.637 -10.279 17.224 1.00 89.56 73 TYR A N 1
ATOM 590 C CA . TYR A 1 73 ? -17.334 -10.948 18.490 1.00 89.56 73 TYR A CA 1
ATOM 591 C C . TYR A 1 73 ? -17.345 -9.999 19.705 1.00 89.56 73 TYR A C 1
ATOM 593 O O . TYR A 1 73 ? -16.740 -10.304 20.731 1.00 89.56 73 TYR A O 1
ATOM 601 N N . ALA A 1 74 ? -18.075 -8.881 19.601 1.00 83.31 74 ALA A N 1
ATOM 602 C CA . ALA A 1 74 ? -18.385 -7.947 20.690 1.00 83.31 74 ALA A CA 1
ATOM 603 C C . ALA A 1 74 ? -17.174 -7.311 21.408 1.00 83.31 74 ALA A C 1
ATOM 605 O O . ALA A 1 74 ? -17.267 -6.961 22.584 1.00 83.31 74 ALA A O 1
ATOM 606 N N . CYS A 1 75 ? -16.048 -7.118 20.715 1.00 87.69 75 CYS A N 1
ATOM 607 C CA . CYS A 1 75 ? -14.979 -6.252 21.213 1.00 87.69 75 CYS A CA 1
ATOM 608 C C . CYS A 1 75 ? -15.435 -4.789 21.206 1.00 87.69 75 CYS A C 1
ATOM 610 O O . CYS A 1 75 ? -16.182 -4.355 20.323 1.00 87.69 75 CYS A O 1
ATOM 612 N N . THR A 1 76 ? -14.938 -3.999 22.154 1.00 91.62 76 THR A N 1
ATOM 613 C CA . THR A 1 76 ? -15.197 -2.556 22.157 1.00 91.62 76 THR A CA 1
ATOM 614 C C . THR A 1 76 ? -14.382 -1.851 21.069 1.00 91.62 76 THR A C 1
ATOM 616 O O . THR A 1 76 ? -13.390 -2.373 20.540 1.00 91.62 76 THR A O 1
ATOM 619 N N . ARG A 1 77 ? -14.779 -0.619 20.733 1.00 91.62 77 ARG A N 1
ATOM 620 C CA . ARG A 1 77 ? -14.028 0.227 19.795 1.00 91.62 77 ARG A CA 1
ATOM 621 C C . ARG A 1 77 ? -12.600 0.495 20.296 1.00 91.62 77 ARG A C 1
ATOM 623 O O . ARG A 1 77 ? -11.661 0.434 19.510 1.00 91.62 77 ARG A O 1
ATOM 630 N N . GLU A 1 78 ? -12.427 0.708 21.601 1.00 92.69 78 GLU A N 1
ATOM 631 C CA . GLU A 1 78 ? -11.124 0.947 22.246 1.00 92.69 78 GLU A CA 1
ATOM 632 C C . GLU A 1 78 ? -10.210 -0.291 22.204 1.00 92.69 78 GLU A C 1
ATOM 634 O O . GLU A 1 78 ? -9.019 -0.193 21.887 1.00 92.69 78 GLU A O 1
ATOM 639 N N . GLU A 1 79 ? -10.767 -1.480 22.455 1.00 93.50 79 GLU A N 1
ATOM 640 C CA . GLU A 1 79 ? -10.035 -2.746 22.328 1.00 93.50 79 GLU A CA 1
ATOM 641 C C . GLU A 1 79 ? -9.608 -2.995 20.880 1.00 93.50 79 GLU A C 1
ATOM 643 O O . GLU A 1 79 ? -8.489 -3.441 20.619 1.00 93.50 79 GLU A O 1
ATOM 648 N N . THR A 1 80 ? -10.487 -2.679 19.928 1.00 94.31 80 THR A N 1
ATOM 649 C CA . THR A 1 80 ? -10.191 -2.797 18.497 1.00 94.31 80 THR A CA 1
ATOM 650 C C . THR A 1 80 ? -9.082 -1.827 18.089 1.00 94.31 80 THR A C 1
ATOM 652 O O . THR A 1 80 ? -8.153 -2.241 17.400 1.00 94.31 80 THR A O 1
ATOM 655 N N . CYS A 1 81 ? -9.111 -0.581 18.574 1.00 95.31 81 CYS A N 1
ATOM 656 C CA . CYS A 1 81 ? -8.052 0.411 18.352 1.00 95.31 81 CYS A CA 1
ATOM 657 C C . CYS A 1 81 ? -6.688 -0.105 18.833 1.00 95.31 81 CYS A C 1
ATOM 659 O O . CYS A 1 81 ? -5.717 -0.155 18.076 1.00 95.31 81 CYS A O 1
ATOM 661 N N . SER A 1 82 ? -6.644 -0.625 20.063 1.00 95.12 82 SER A N 1
ATOM 662 C CA . SER A 1 82 ? -5.432 -1.218 20.643 1.00 95.12 82 SER A CA 1
ATOM 663 C C . SER A 1 82 ? -4.903 -2.391 19.808 1.00 95.12 82 SER A C 1
ATOM 665 O O . SER A 1 82 ? -3.698 -2.503 19.572 1.00 95.12 82 SER A O 1
ATOM 667 N N . ARG A 1 83 ? -5.797 -3.255 19.309 1.00 94.69 83 ARG A N 1
ATOM 668 C CA . ARG A 1 83 ? -5.433 -4.380 18.433 1.00 94.69 83 ARG A CA 1
ATOM 669 C C . ARG A 1 83 ? -4.921 -3.916 17.074 1.00 94.69 83 ARG A C 1
ATOM 671 O O . ARG A 1 83 ? -4.029 -4.569 16.538 1.00 94.69 83 ARG A O 1
ATOM 678 N N . LEU A 1 84 ? -5.460 -2.837 16.511 1.00 95.62 84 LEU A N 1
ATOM 679 C CA . LEU A 1 84 ? -4.991 -2.290 15.238 1.00 95.62 84 LEU A CA 1
ATOM 680 C C . LEU A 1 84 ? -3.555 -1.779 15.357 1.00 95.62 84 LEU A C 1
ATOM 682 O O . LEU A 1 84 ? -2.693 -2.198 14.585 1.00 95.62 84 LEU A O 1
ATOM 686 N N . ILE A 1 85 ? -3.284 -0.973 16.384 1.00 95.94 85 ILE A N 1
ATOM 687 C CA . ILE A 1 85 ? -1.944 -0.451 16.683 1.00 95.94 85 ILE A CA 1
ATOM 688 C C . ILE A 1 85 ? -0.949 -1.604 16.868 1.00 95.94 85 ILE A C 1
ATOM 690 O O . ILE A 1 85 ? 0.118 -1.611 16.259 1.00 95.94 85 ILE A O 1
ATOM 694 N N . GLN A 1 86 ? -1.313 -2.625 17.652 1.00 94.75 86 GLN A N 1
ATOM 695 C CA . GLN A 1 86 ? -0.430 -3.762 17.932 1.00 94.75 86 GLN A CA 1
ATOM 696 C C . GLN A 1 86 ? -0.175 -4.656 16.710 1.00 94.75 86 GLN A C 1
ATOM 698 O O . GLN A 1 86 ? 0.969 -5.028 16.461 1.00 94.75 86 GLN A O 1
ATOM 703 N N . ASN A 1 87 ? -1.214 -5.020 15.949 1.00 94.69 87 ASN A N 1
ATOM 704 C CA . ASN A 1 87 ? -1.077 -5.996 14.859 1.00 94.69 87 ASN A CA 1
ATOM 705 C C . ASN A 1 87 ? -0.538 -5.381 13.564 1.00 94.69 87 ASN A C 1
ATOM 707 O O . ASN A 1 87 ? 0.111 -6.080 12.789 1.00 94.69 87 ASN A O 1
ATOM 711 N N . PHE A 1 88 ? -0.796 -4.094 13.325 1.00 94.56 88 PHE A N 1
ATOM 712 C CA . PHE A 1 88 ? -0.397 -3.416 12.090 1.00 94.56 88 PHE A CA 1
ATOM 713 C C . PHE A 1 88 ? 0.737 -2.408 12.287 1.00 94.56 88 PHE A C 1
ATOM 715 O O . PHE A 1 88 ? 1.222 -1.864 11.299 1.00 94.56 88 PHE A O 1
ATOM 722 N N . SER A 1 89 ? 1.202 -2.200 13.528 1.00 93.62 89 SER A N 1
ATOM 723 C CA . SER A 1 89 ? 2.279 -1.252 13.861 1.00 93.62 89 SER A CA 1
ATOM 724 C C . SER A 1 89 ? 2.008 0.169 13.346 1.00 93.62 89 SER A C 1
ATOM 726 O O . SER A 1 89 ? 2.927 0.860 12.911 1.00 93.62 89 SER A O 1
ATOM 728 N N . ILE A 1 90 ? 0.737 0.577 13.373 1.00 94.75 90 ILE A N 1
ATOM 729 C CA . ILE A 1 90 ? 0.267 1.908 12.967 1.00 94.75 90 ILE A CA 1
ATOM 730 C C . ILE A 1 90 ? 0.143 2.836 14.171 1.00 94.75 90 ILE A C 1
ATOM 732 O O . ILE A 1 90 ? 0.075 2.378 15.315 1.00 94.75 90 ILE A O 1
ATOM 736 N N . SER A 1 91 ? 0.116 4.141 13.919 1.00 96.69 91 SER A N 1
ATOM 737 C CA . SER A 1 91 ? -0.094 5.135 14.968 1.00 96.69 91 SER A CA 1
ATOM 738 C C . SER A 1 91 ? -1.527 5.088 15.514 1.00 96.69 91 SER A C 1
ATOM 740 O O . SER A 1 91 ? -2.432 4.500 14.917 1.00 96.69 91 SER A O 1
ATOM 742 N N . LEU A 1 92 ? -1.745 5.728 16.668 1.00 94.31 92 LEU A N 1
ATOM 743 C CA . LEU A 1 92 ? -3.093 5.911 17.208 1.00 94.31 92 LEU A CA 1
ATOM 744 C C . LEU A 1 92 ? -3.976 6.704 16.237 1.00 94.31 92 LEU A C 1
ATOM 746 O O . LEU A 1 92 ? -5.122 6.334 16.022 1.00 94.31 92 LEU A O 1
ATOM 750 N N . GLU A 1 93 ? -3.429 7.758 15.634 1.00 95.88 93 GLU A N 1
ATOM 751 C CA . GLU A 1 93 ? -4.137 8.609 14.672 1.00 95.88 93 GLU A CA 1
ATOM 752 C C . GLU A 1 93 ? -4.599 7.792 13.457 1.00 95.88 93 GLU A C 1
ATOM 754 O O . GLU A 1 93 ? -5.777 7.810 13.114 1.00 95.88 93 GLU A O 1
ATOM 759 N N . GLU A 1 94 ? -3.708 6.983 12.877 1.00 94.94 94 GLU A N 1
ATOM 760 C CA . GLU A 1 94 ? -4.037 6.102 11.749 1.00 94.94 94 GLU A CA 1
ATOM 761 C C . GLU A 1 94 ? -5.082 5.045 12.137 1.00 94.94 94 GLU A C 1
ATOM 763 O O . GLU A 1 94 ? -6.003 4.755 11.374 1.00 94.94 94 GLU A O 1
ATOM 768 N N . ALA A 1 95 ? -4.962 4.450 13.329 1.00 95.62 95 ALA A N 1
ATOM 769 C CA . ALA A 1 95 ? -5.932 3.472 13.813 1.00 95.62 95 ALA A CA 1
ATOM 770 C C . ALA A 1 95 ? -7.331 4.087 13.981 1.00 95.62 95 ALA A C 1
ATOM 772 O O . ALA A 1 95 ? -8.324 3.451 13.617 1.00 95.62 95 ALA A O 1
ATOM 773 N N . GLU A 1 96 ? -7.411 5.317 14.487 1.00 94.75 96 GLU A N 1
ATOM 774 C CA . GLU A 1 96 ? -8.662 6.063 14.622 1.00 94.75 96 GLU A CA 1
ATOM 775 C C . GLU A 1 96 ? -9.288 6.376 13.256 1.00 94.75 96 GLU A C 1
ATOM 777 O O . GLU A 1 96 ? -10.476 6.108 13.081 1.00 94.75 96 GLU A O 1
ATOM 782 N N . GLU A 1 97 ? -8.508 6.809 12.259 1.00 94.62 97 GLU A N 1
ATOM 783 C CA . GLU A 1 97 ? -9.001 7.014 10.885 1.00 94.62 97 GLU A CA 1
ATOM 784 C C . GLU A 1 97 ? -9.629 5.735 10.300 1.00 94.62 97 GLU A C 1
ATOM 786 O O . GLU A 1 97 ? -10.710 5.757 9.698 1.00 94.62 97 GLU A O 1
ATOM 791 N N . TYR A 1 98 ? -8.988 4.579 10.503 1.00 94.94 98 TYR A N 1
ATOM 792 C CA . TYR A 1 98 ? -9.538 3.297 10.058 1.00 94.94 98 TYR A CA 1
ATOM 793 C C . TYR A 1 98 ? -10.813 2.908 10.804 1.00 94.94 98 TYR A C 1
ATOM 795 O O . TYR A 1 98 ? -11.727 2.340 10.196 1.00 94.94 9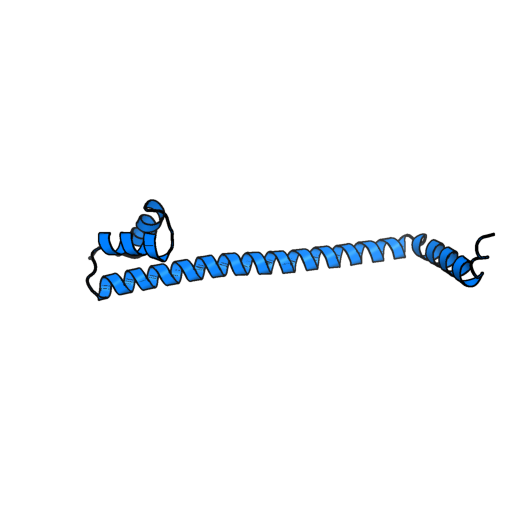8 TYR A O 1
ATOM 803 N N . LEU A 1 99 ? -10.894 3.195 12.103 1.00 93.75 99 LEU A N 1
ATOM 804 C CA . LEU A 1 99 ? -12.105 2.958 12.879 1.00 93.75 99 LEU A CA 1
ATOM 805 C C . LEU A 1 99 ? -13.234 3.885 12.437 1.00 93.75 99 LEU A C 1
ATOM 807 O O . LEU A 1 99 ? -14.344 3.407 12.257 1.00 93.75 99 LEU A O 1
ATOM 811 N N . GLU A 1 100 ? -12.982 5.164 12.180 1.00 93.19 100 GLU A N 1
ATOM 812 C CA . GLU A 1 100 ? -13.991 6.066 11.609 1.00 93.19 100 GLU A CA 1
ATOM 813 C C . GLU A 1 100 ? -14.518 5.552 10.264 1.00 93.19 100 GLU A C 1
ATOM 815 O O . GLU A 1 100 ? -15.724 5.569 10.007 1.00 93.19 100 GLU A O 1
ATOM 820 N N . LYS A 1 101 ? -13.624 5.026 9.421 1.00 92.94 101 LYS A N 1
ATOM 821 C CA . LYS A 1 101 ? -13.975 4.501 8.098 1.00 92.94 101 LYS A CA 1
ATOM 822 C C . LYS A 1 101 ? -14.751 3.181 8.149 1.00 92.94 101 LYS A C 1
ATOM 824 O O . LYS A 1 101 ? -15.628 2.955 7.312 1.00 92.94 101 LYS A O 1
ATOM 829 N N . TYR A 1 102 ? -14.408 2.281 9.072 1.00 92.56 102 TYR A N 1
ATOM 830 C CA . TYR A 1 102 ? -14.869 0.885 9.049 1.00 92.56 102 TYR A CA 1
ATOM 831 C C . TYR A 1 102 ? -15.707 0.447 10.254 1.00 92.56 102 TYR A C 1
ATOM 833 O O . TYR A 1 102 ? -16.256 -0.658 10.230 1.00 92.56 102 TYR A O 1
ATOM 841 N N . TRP A 1 103 ? -15.864 1.296 11.268 1.00 89.50 103 TRP A N 1
ATOM 842 C CA . TRP A 1 103 ? -16.722 1.082 12.432 1.00 89.50 103 TRP A CA 1
ATOM 843 C C . TRP A 1 103 ? -17.989 1.947 12.305 1.00 89.50 103 TRP A C 1
ATOM 845 O O . TRP A 1 103 ? -18.053 3.031 12.886 1.00 89.50 103 TRP A O 1
ATOM 855 N N . PRO A 1 104 ? -19.002 1.529 11.517 1.00 77.12 104 PRO A N 1
ATOM 856 C CA . PRO A 1 104 ? -20.191 2.348 11.307 1.00 77.12 104 PRO A CA 1
ATOM 857 C C . PRO A 1 104 ? -20.901 2.610 12.639 1.00 77.12 104 PRO A C 1
ATOM 859 O O . PRO A 1 104 ? -21.087 1.684 13.434 1.00 77.12 104 PRO A O 1
ATOM 862 N N . ALA A 1 105 ? -21.317 3.860 12.856 1.00 64.50 105 ALA A N 1
ATOM 863 C CA . ALA A 1 105 ? -22.236 4.201 13.934 1.00 64.50 105 ALA A CA 1
ATOM 864 C C . ALA A 1 105 ? -23.534 3.403 13.746 1.00 64.50 105 ALA A C 1
ATOM 866 O O . ALA A 1 105 ? -24.022 3.269 12.621 1.00 64.50 105 ALA A O 1
ATOM 867 N N . GLU A 1 106 ? -24.056 2.827 14.827 1.00 59.03 106 GLU A N 1
ATOM 868 C CA . GLU A 1 106 ? -25.374 2.192 14.815 1.00 59.03 106 GLU A CA 1
ATOM 869 C C . GLU A 1 106 ? -26.406 3.210 14.295 1.00 59.03 106 GLU A C 1
ATOM 871 O O . GLU A 1 106 ? -26.494 4.323 14.816 1.00 59.03 106 GLU A O 1
ATOM 876 N N . VAL A 1 107 ? -27.117 2.844 13.221 1.00 45.91 107 VAL A N 1
ATOM 877 C CA . VAL A 1 107 ? -28.297 3.560 12.705 1.00 45.91 107 VAL A CA 1
ATOM 878 C C . VAL A 1 107 ? -29.536 2.903 13.283 1.00 45.91 107 VAL A C 1
ATOM 880 O O . VAL A 1 107 ? -29.582 1.651 13.238 1.00 45.91 107 VAL A O 1
#

Secondary structure (DSSP, 8-state):
------HHHHHHHHHHHHHHH-HHHHHHHHHHHHHHHHHHHHHHHHHHHHHHHHHHHHHHHHHHHHHHHHHHTT--HHHHHHHHHHHH---HHHHHHHHHHHSPPP-

Foldseek 3Di:
DDDPPPPVVVVVVVVVVVCCVPVVNVVVVVVVVVVVVVVVVVVVVVVVVCVVVVVVVVLLVVLLVLLVVCVVVVHDLVRSLVVNCVVVVDDSVVSVVSCVVRVDDDD

Radius of gyration: 30.8 Å; chains: 1; bounding box: 87×20×62 Å

Sequence (107 aa):
MAAEGSSYIERAYERLTEISADDSKRLEYEAREKAIRDHTYLMNYNLQKGLEEGRKEGMEQGIKALVKFCREYACTREETCSRLIQNFSISLEEAEEYLEKYWPAEV